Protein AF-A0A955BSG0-F1 (afdb_monomer_lite)

Radius of gyration: 12.16 Å; chains: 1; bounding box: 22×31×24 Å

Structure (mmCIF, N/CA/C/O backbone):
data_AF-A0A955BSG0-F1
#
_entry.id   AF-A0A955BSG0-F1
#
loop_
_atom_site.group_PDB
_atom_site.id
_atom_site.type_symbol
_atom_site.label_atom_id
_atom_site.label_alt_id
_atom_site.label_comp_id
_atom_site.label_asym_id
_atom_site.label_entity_id
_atom_site.label_seq_id
_atom_site.pdbx_PDB_ins_code
_atom_site.Cartn_x
_atom_site.Cartn_y
_atom_site.Cartn_z
_atom_site.occupancy
_atom_site.B_iso_or_equiv
_atom_site.auth_seq_id
_atom_site.auth_comp_id
_atom_site.auth_asym_id
_atom_site.auth_atom_id
_atom_site.pdbx_PDB_model_num
ATOM 1 N N . GLU A 1 1 ? -0.888 12.452 -1.826 1.00 69.69 1 GLU A N 1
ATOM 2 C CA . GLU A 1 1 ? 0.482 12.501 -1.302 1.00 69.69 1 GLU A CA 1
ATOM 3 C C . GLU A 1 1 ? 1.409 12.039 -2.425 1.00 69.69 1 GLU A C 1
ATOM 5 O O . GLU A 1 1 ? 1.083 11.039 -3.055 1.00 69.69 1 GLU A O 1
ATOM 10 N N . PRO A 1 2 ? 2.419 12.837 -2.812 1.00 72.44 2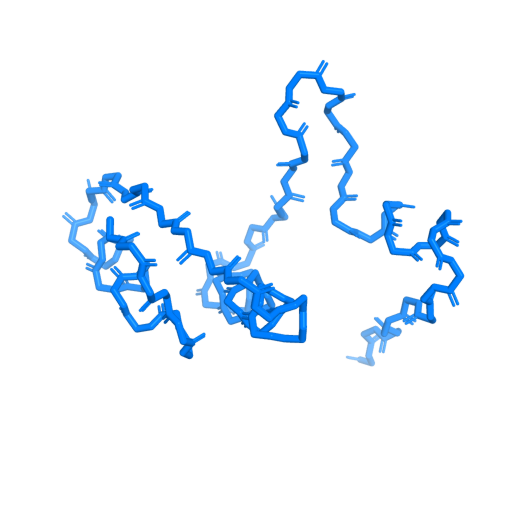 PRO A N 1
ATOM 11 C CA . PRO A 1 2 ? 3.210 12.560 -4.014 1.00 72.44 2 PRO A CA 1
ATOM 12 C C . PRO A 1 2 ? 4.451 11.674 -3.795 1.00 72.44 2 PRO A C 1
ATOM 14 O O . PRO A 1 2 ? 5.090 11.329 -4.783 1.00 72.44 2 PRO A O 1
ATOM 17 N N . PHE A 1 3 ? 4.801 11.347 -2.545 1.00 83.19 3 PHE A N 1
ATOM 18 C CA . PHE A 1 3 ? 6.002 10.596 -2.160 1.00 83.19 3 PHE A CA 1
ATOM 19 C C . PHE A 1 3 ? 5.706 9.719 -0.937 1.00 83.19 3 PHE A C 1
ATOM 21 O O . PHE A 1 3 ? 6.014 10.097 0.198 1.00 83.19 3 PHE A O 1
ATOM 28 N N . CYS A 1 4 ? 5.088 8.562 -1.179 1.00 82.88 4 CYS A N 1
ATOM 29 C CA . CYS A 1 4 ? 4.577 7.689 -0.122 1.00 82.88 4 CYS A CA 1
ATOM 30 C C . CYS A 1 4 ? 5.673 7.153 0.792 1.00 82.88 4 CYS A C 1
ATOM 32 O O . CYS A 1 4 ? 5.436 6.945 1.992 1.00 82.88 4 CYS A O 1
ATOM 34 N N . GLY A 1 5 ? 6.873 6.943 0.242 1.00 87.19 5 GLY A N 1
ATOM 35 C CA . GLY A 1 5 ? 7.998 6.359 0.945 1.00 87.19 5 GLY A CA 1
ATOM 36 C C . GLY A 1 5 ? 7.561 5.106 1.695 1.00 87.19 5 GLY A C 1
ATOM 37 O O . GLY A 1 5 ? 7.099 4.131 1.116 1.00 87.19 5 GLY A O 1
ATOM 38 N N . SER A 1 6 ? 7.657 5.142 3.024 1.00 85.88 6 SER A N 1
ATOM 39 C CA . SER A 1 6 ? 7.295 3.994 3.861 1.00 85.88 6 SER A CA 1
ATOM 40 C C . SER A 1 6 ? 5.783 3.736 4.007 1.00 85.88 6 SER A C 1
ATOM 42 O O . SER A 1 6 ? 5.41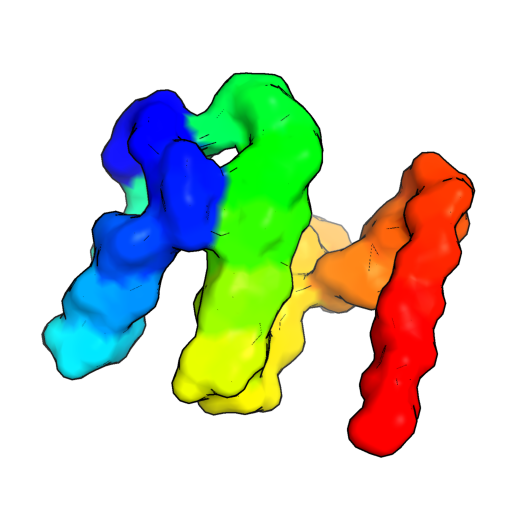6 2.747 4.632 1.00 85.88 6 SER A O 1
ATOM 44 N N . GLY A 1 7 ? 4.896 4.601 3.509 1.00 88.31 7 GLY A N 1
ATOM 45 C CA . GLY A 1 7 ? 3.438 4.436 3.608 1.00 88.31 7 GLY A CA 1
ATOM 46 C C . GLY A 1 7 ? 2.802 4.959 4.905 1.00 88.31 7 GLY A C 1
ATOM 47 O O . GLY A 1 7 ? 1.641 4.670 5.186 1.00 88.31 7 GLY A O 1
ATOM 48 N N . THR A 1 8 ? 3.515 5.749 5.717 1.00 92.69 8 THR A N 1
ATOM 49 C CA . THR A 1 8 ? 2.989 6.287 6.993 1.00 92.69 8 THR A CA 1
ATOM 50 C C . THR A 1 8 ? 1.712 7.116 6.810 1.00 92.69 8 THR A C 1
ATOM 52 O O . THR A 1 8 ? 0.776 6.979 7.598 1.00 92.69 8 THR A O 1
ATOM 55 N N . SER A 1 9 ? 1.636 7.925 5.750 1.00 93.38 9 SER A N 1
ATOM 56 C CA . SER A 1 9 ? 0.457 8.741 5.428 1.00 93.38 9 SER A CA 1
ATOM 57 C C . SER A 1 9 ? -0.787 7.886 5.143 1.00 93.38 9 SER A C 1
ATOM 59 O O . SER A 1 9 ? -1.892 8.263 5.530 1.00 93.38 9 SER A O 1
ATOM 61 N N . ILE A 1 10 ? -0.608 6.717 4.514 1.00 95.12 10 ILE A N 1
ATOM 62 C CA . ILE A 1 10 ? -1.688 5.769 4.198 1.00 95.12 10 ILE A CA 1
ATOM 63 C C . ILE A 1 10 ? -2.257 5.183 5.497 1.00 95.12 10 ILE A C 1
ATOM 65 O O . ILE A 1 10 ? -3.466 5.210 5.716 1.00 95.12 10 ILE A O 1
ATOM 69 N N . ILE A 1 11 ? -1.384 4.736 6.404 1.00 95.62 11 ILE A N 1
ATOM 70 C CA . ILE A 1 11 ? -1.789 4.189 7.709 1.00 95.62 11 ILE A CA 1
ATOM 71 C C . ILE A 1 11 ? -2.492 5.245 8.571 1.00 95.62 11 ILE A C 1
ATOM 73 O O . ILE A 1 11 ? -3.504 4.953 9.211 1.00 95.62 11 ILE A O 1
ATOM 77 N N . ALA A 1 12 ? -1.989 6.482 8.580 1.00 95.44 12 ALA A N 1
ATOM 78 C CA . ALA A 1 12 ? -2.613 7.577 9.319 1.00 95.44 12 ALA A CA 1
ATOM 79 C C . ALA A 1 12 ? -4.021 7.897 8.790 1.00 95.44 12 ALA A C 1
ATOM 81 O O . ALA A 1 12 ? -4.929 8.169 9.575 1.00 95.44 12 ALA A O 1
ATOM 82 N N . ALA A 1 13 ? -4.221 7.849 7.470 1.00 95.38 13 ALA A N 1
ATOM 83 C CA . ALA A 1 13 ? -5.535 8.044 6.870 1.00 95.38 13 ALA A CA 1
ATOM 84 C C . ALA A 1 13 ? -6.512 6.925 7.261 1.00 95.38 13 ALA A C 1
ATOM 86 O O . ALA A 1 13 ? -7.589 7.242 7.767 1.00 95.38 13 ALA A O 1
ATOM 87 N N . GLU A 1 14 ? -6.103 5.655 7.145 1.00 95.94 14 GLU A N 1
ATOM 88 C CA . GLU A 1 14 ? -6.907 4.494 7.564 1.00 95.94 14 GLU A CA 1
ATOM 89 C C . GLU A 1 14 ? -7.300 4.591 9.047 1.00 95.94 14 GLU A C 1
ATOM 91 O O . GLU A 1 14 ? -8.469 4.447 9.394 1.00 95.94 14 GLU A O 1
ATOM 96 N N . THR A 1 15 ? -6.344 4.928 9.922 1.00 96.50 15 THR A N 1
ATOM 97 C CA . THR A 1 15 ? -6.575 5.095 11.370 1.00 96.50 15 THR A CA 1
ATOM 98 C C . THR A 1 15 ? -7.616 6.177 11.669 1.00 96.50 15 THR A C 1
ATOM 100 O O . THR A 1 15 ? -8.376 6.074 12.629 1.00 96.50 15 THR A O 1
ATOM 103 N N . CYS A 1 16 ? -7.672 7.227 10.849 1.00 97.00 16 CYS A N 1
ATOM 104 C CA . CYS A 1 16 ? -8.648 8.305 10.982 1.00 97.00 16 CYS A CA 1
ATOM 105 C C . CYS A 1 16 ? -9.956 8.058 10.211 1.00 97.00 16 CYS A C 1
ATOM 107 O O . CYS A 1 16 ? -10.775 8.974 10.139 1.00 97.00 16 CYS A O 1
ATOM 109 N N . GLY A 1 17 ? -10.145 6.885 9.596 1.00 96.00 17 GLY A N 1
ATOM 110 C CA . GLY A 1 17 ? -11.312 6.597 8.758 1.00 96.00 17 GLY A CA 1
ATOM 111 C C . GLY A 1 17 ? -11.406 7.488 7.514 1.00 96.00 17 GLY A C 1
ATOM 112 O O . GLY A 1 17 ? -12.504 7.805 7.061 1.00 96.00 17 GLY A O 1
ATOM 113 N N . ARG A 1 18 ? -10.265 7.946 6.985 1.00 96.75 18 ARG A N 1
ATOM 114 C CA . ARG A 1 18 ? -10.175 8.793 5.788 1.00 96.75 18 ARG A CA 1
ATOM 115 C C . ARG A 1 18 ? -9.555 8.030 4.625 1.00 96.75 18 ARG A C 1
ATOM 117 O O . ARG A 1 18 ? -8.665 7.210 4.817 1.00 96.75 18 ARG A O 1
ATOM 124 N N . SER A 1 19 ? -9.947 8.396 3.410 1.00 92.06 19 SER A N 1
ATOM 125 C CA . SER A 1 19 ? -9.267 7.946 2.194 1.00 92.06 19 SER A CA 1
ATOM 126 C C . SER A 1 19 ? -7.983 8.747 1.959 1.00 92.06 19 SER A C 1
ATOM 128 O O . SER A 1 19 ? -7.963 9.967 2.137 1.00 92.06 19 SER A O 1
ATOM 130 N N . ALA A 1 20 ? -6.922 8.074 1.513 1.00 91.56 20 ALA A N 1
ATOM 131 C CA . ALA A 1 20 ? -5.698 8.699 1.021 1.00 91.56 20 ALA A CA 1
ATOM 132 C C . ALA A 1 20 ? -5.425 8.271 -0.421 1.00 91.56 20 ALA A C 1
ATOM 134 O O . ALA A 1 20 ? -5.613 7.113 -0.777 1.00 91.56 20 ALA A O 1
ATOM 135 N N . LEU A 1 21 ? -4.935 9.210 -1.229 1.00 93.06 21 LEU A N 1
ATOM 136 C CA . LEU A 1 21 ? -4.345 8.933 -2.536 1.00 93.06 21 LEU A CA 1
ATOM 137 C C . LEU A 1 21 ? -2.847 9.185 -2.420 1.00 93.06 21 LEU A C 1
ATOM 139 O O . LEU A 1 21 ? -2.441 10.276 -2.006 1.00 93.06 21 LEU A O 1
ATOM 143 N N . ALA A 1 22 ? -2.042 8.185 -2.750 1.00 92.38 22 ALA A N 1
ATOM 144 C CA . ALA A 1 22 ? -0.598 8.213 -2.601 1.00 92.38 22 ALA A CA 1
ATOM 145 C C . ALA A 1 22 ? 0.083 7.797 -3.908 1.00 92.38 22 ALA A C 1
ATOM 147 O O . ALA A 1 22 ? -0.445 6.964 -4.640 1.00 92.38 22 ALA A O 1
ATOM 148 N N . MET A 1 23 ? 1.239 8.388 -4.193 1.00 94.06 23 MET A N 1
ATOM 149 C CA . MET A 1 23 ? 2.080 8.054 -5.339 1.00 94.06 23 MET A CA 1
ATOM 150 C C . MET A 1 23 ? 3.508 7.814 -4.858 1.00 94.06 23 MET A C 1
ATOM 152 O O . MET A 1 23 ? 3.959 8.431 -3.895 1.00 94.06 23 MET A O 1
ATOM 156 N N . GLU A 1 24 ? 4.206 6.903 -5.523 1.00 93.25 24 GLU A N 1
ATOM 157 C CA . GLU A 1 24 ? 5.610 6.601 -5.271 1.00 93.25 24 GLU A CA 1
ATOM 158 C C . GLU A 1 24 ? 6.266 6.186 -6.590 1.00 93.25 24 GLU A C 1
ATOM 160 O O . GLU A 1 24 ? 5.636 5.530 -7.422 1.00 93.25 24 GLU A O 1
ATOM 165 N N . LEU A 1 25 ? 7.507 6.624 -6.799 1.00 93.25 25 LEU A N 1
ATOM 166 C CA . LEU A 1 25 ? 8.254 6.376 -8.026 1.00 93.25 25 LEU A CA 1
ATOM 167 C C . LEU A 1 25 ? 9.047 5.074 -7.944 1.00 93.25 25 LEU A C 1
ATOM 169 O O . LEU A 1 25 ? 9.163 4.375 -8.948 1.00 93.25 25 LEU A O 1
ATOM 173 N N . ASP A 1 26 ? 9.609 4.765 -6.774 1.00 91.94 26 ASP A N 1
ATOM 174 C CA . ASP A 1 26 ? 10.376 3.538 -6.579 1.00 91.94 26 ASP A CA 1
ATOM 175 C C . ASP A 1 26 ? 9.424 2.341 -6.383 1.00 91.94 26 ASP A C 1
ATOM 177 O O . ASP A 1 26 ? 8.709 2.284 -5.373 1.00 91.94 26 ASP A O 1
ATOM 181 N N . PRO A 1 27 ? 9.423 1.350 -7.297 1.00 91.12 27 PRO A N 1
ATOM 182 C CA . PRO A 1 27 ? 8.561 0.176 -7.187 1.00 91.12 27 PRO A CA 1
ATOM 183 C C . PRO A 1 27 ? 8.726 -0.581 -5.863 1.00 91.12 27 PRO A C 1
ATOM 185 O O . PRO A 1 27 ? 7.749 -1.103 -5.333 1.00 91.12 27 PRO A O 1
ATOM 188 N N . ALA A 1 28 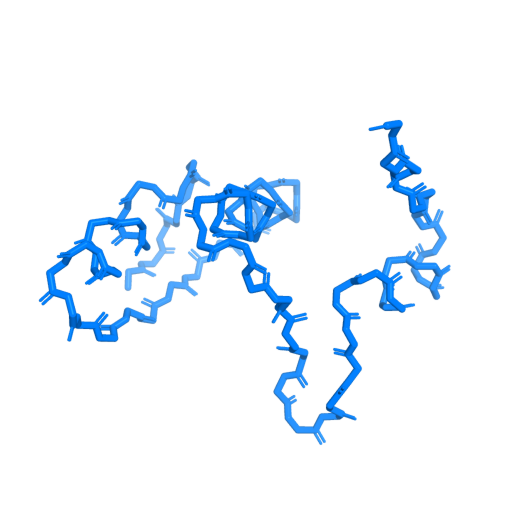? 9.930 -0.606 -5.284 1.00 90.69 28 ALA A N 1
ATOM 189 C CA . ALA A 1 28 ? 10.156 -1.281 -4.011 1.00 90.69 28 ALA A CA 1
ATOM 190 C C . ALA A 1 28 ? 9.439 -0.568 -2.852 1.00 90.69 28 ALA A C 1
ATOM 192 O O . ALA A 1 28 ? 8.928 -1.222 -1.941 1.00 90.69 28 ALA A O 1
ATOM 193 N N . PHE A 1 29 ? 9.359 0.765 -2.883 1.00 92.38 29 PHE A N 1
ATOM 194 C CA . PHE A 1 29 ? 8.620 1.527 -1.876 1.00 92.38 29 PHE A CA 1
ATOM 195 C C . PHE A 1 29 ? 7.103 1.476 -2.094 1.00 92.38 29 PHE A C 1
ATOM 197 O O . PHE A 1 29 ? 6.360 1.479 -1.109 1.00 92.38 29 PHE A O 1
ATOM 204 N N . VAL A 1 30 ? 6.634 1.320 -3.340 1.00 94.25 30 VAL A N 1
ATOM 205 C CA . VAL A 1 30 ? 5.226 0.981 -3.624 1.00 94.25 30 VAL A CA 1
ATOM 206 C C . VAL A 1 30 ? 4.851 -0.327 -2.920 1.00 94.25 30 VAL A C 1
ATOM 208 O O . VAL A 1 30 ? 3.884 -0.354 -2.154 1.00 94.25 30 VAL A O 1
ATOM 211 N N . ASP A 1 31 ? 5.654 -1.381 -3.096 1.00 94.38 31 ASP A N 1
ATOM 212 C CA . ASP A 1 31 ? 5.420 -2.683 -2.461 1.00 94.38 31 ASP A CA 1
ATOM 213 C C . ASP A 1 31 ? 5.420 -2.579 -0.929 1.00 94.38 31 ASP A C 1
ATOM 215 O O . ASP A 1 31 ? 4.561 -3.156 -0.259 1.00 94.38 31 ASP A O 1
ATOM 219 N N . VAL A 1 32 ? 6.347 -1.805 -0.351 1.00 94.69 32 VAL A N 1
ATOM 220 C CA . VAL A 1 32 ? 6.393 -1.551 1.100 1.00 94.69 32 VAL A CA 1
ATOM 221 C C . VAL A 1 32 ? 5.106 -0.892 1.593 1.00 94.69 32 VAL A C 1
ATOM 223 O O . VAL A 1 32 ? 4.563 -1.320 2.615 1.00 94.69 32 VAL A O 1
ATOM 226 N N . GLY A 1 33 ? 4.613 0.129 0.887 1.00 95.19 33 GLY A N 1
ATOM 227 C CA . GLY A 1 33 ? 3.373 0.820 1.235 1.00 95.19 33 GLY A CA 1
ATOM 228 C C . GLY A 1 33 ? 2.168 -0.122 1.228 1.00 95.19 33 GLY A C 1
ATOM 229 O O . GLY A 1 33 ? 1.423 -0.171 2.212 1.00 95.19 33 GLY A O 1
ATOM 230 N N . VAL A 1 34 ? 2.024 -0.922 0.165 1.00 95.88 34 VAL A N 1
ATOM 231 C CA . VAL A 1 34 ? 0.943 -1.911 0.032 1.00 95.88 34 VAL A CA 1
ATOM 232 C C . VAL A 1 34 ? 1.023 -2.958 1.142 1.00 95.88 34 VAL A C 1
ATOM 234 O O . VAL A 1 34 ? 0.053 -3.161 1.872 1.00 95.88 34 VAL A O 1
ATOM 237 N N . LEU A 1 35 ? 2.189 -3.581 1.337 1.00 95.81 35 LEU A N 1
ATOM 238 C CA . LEU A 1 35 ? 2.371 -4.634 2.338 1.00 95.81 35 LEU A CA 1
ATOM 239 C C . LEU A 1 35 ? 2.137 -4.128 3.768 1.00 95.81 35 LEU A C 1
ATOM 241 O O . LEU A 1 35 ? 1.517 -4.836 4.562 1.00 95.81 35 LEU A O 1
ATOM 245 N N . ARG A 1 36 ? 2.579 -2.907 4.106 1.00 96.25 36 ARG A N 1
ATOM 246 C CA . ARG A 1 36 ? 2.291 -2.304 5.421 1.00 96.25 36 ARG A CA 1
ATOM 247 C C . ARG A 1 36 ? 0.802 -2.080 5.630 1.00 96.25 36 ARG A C 1
ATOM 249 O O . ARG A 1 36 ? 0.313 -2.370 6.719 1.00 96.25 36 ARG A O 1
ATOM 256 N N . TRP A 1 37 ? 0.088 -1.562 4.631 1.00 96.75 37 TRP A N 1
ATOM 257 C CA . TRP A 1 37 ? -1.352 -1.335 4.755 1.00 96.75 37 TRP A CA 1
ATOM 258 C C . TRP A 1 37 ? -2.130 -2.648 4.890 1.00 96.75 37 TRP A C 1
ATOM 260 O O . TRP A 1 37 ? -2.971 -2.756 5.784 1.00 96.75 37 TRP A O 1
ATOM 270 N N . GLN A 1 38 ? -1.802 -3.672 4.094 1.00 97.50 38 GLN A N 1
ATOM 271 C CA . GLN A 1 38 ? -2.426 -4.993 4.228 1.00 97.50 38 GLN A CA 1
ATOM 272 C C . GLN A 1 38 ? -2.158 -5.601 5.611 1.00 97.50 38 GLN A C 1
ATOM 274 O O . GLN A 1 38 ? -3.080 -6.077 6.263 1.00 97.50 38 GLN A O 1
ATOM 279 N N . ALA A 1 39 ? -0.916 -5.532 6.105 1.00 97.06 39 ALA A N 1
ATOM 280 C CA . ALA A 1 39 ? -0.566 -6.043 7.431 1.00 97.06 39 ALA A CA 1
ATOM 281 C C . ALA A 1 39 ? -1.282 -5.293 8.568 1.00 97.06 39 ALA A C 1
ATOM 283 O O . ALA A 1 39 ? -1.659 -5.901 9.565 1.00 97.06 39 ALA A O 1
ATOM 284 N N . PHE A 1 40 ? -1.474 -3.979 8.425 1.00 96.81 40 PHE A N 1
ATOM 285 C CA . PHE A 1 40 ? -2.166 -3.158 9.419 1.00 96.81 40 PHE A CA 1
ATOM 286 C C . PHE A 1 40 ? -3.678 -3.414 9.453 1.00 96.81 40 PHE A C 1
ATOM 288 O O . PHE A 1 40 ? -4.276 -3.429 10.524 1.00 96.81 40 PHE A O 1
ATOM 295 N N . THR A 1 41 ? -4.301 -3.599 8.289 1.00 96.44 41 THR A N 1
ATOM 296 C CA . THR A 1 41 ? -5.765 -3.691 8.165 1.00 96.44 41 THR A CA 1
ATOM 297 C C . THR A 1 41 ? -6.304 -5.115 8.103 1.00 96.44 41 THR A C 1
ATOM 299 O O . THR A 1 41 ? -7.495 -5.320 8.329 1.00 96.44 41 THR A O 1
ATOM 302 N N . GLY A 1 42 ? -5.465 -6.086 7.737 1.00 96.81 42 GLY A N 1
ATOM 303 C CA . GLY A 1 42 ? -5.883 -7.436 7.357 1.00 96.81 42 GLY A CA 1
ATOM 304 C C . GLY A 1 42 ? -6.621 -7.508 6.014 1.00 96.81 42 GLY A C 1
ATOM 305 O O . GLY A 1 42 ? -7.118 -8.573 5.657 1.00 96.81 42 GLY A O 1
ATOM 306 N N . LYS A 1 43 ? -6.727 -6.395 5.277 1.00 96.06 43 LYS A N 1
ATOM 307 C CA . LYS A 1 43 ? -7.381 -6.342 3.967 1.00 96.06 43 LYS A CA 1
ATOM 308 C C . LYS A 1 43 ? -6.400 -6.725 2.865 1.00 96.06 43 LYS A C 1
ATOM 310 O O . LYS A 1 43 ? -5.187 -6.577 3.006 1.00 96.06 43 LYS A O 1
ATOM 315 N N . GLU A 1 44 ? -6.951 -7.164 1.744 1.00 97.25 44 GLU A N 1
ATOM 316 C CA . GLU A 1 44 ? -6.200 -7.427 0.522 1.00 97.25 44 GLU A CA 1
ATOM 317 C C . GLU A 1 44 ? -6.272 -6.208 -0.407 1.00 97.25 44 GLU A C 1
ATOM 319 O O . GLU A 1 44 ? -7.339 -5.621 -0.606 1.00 97.25 44 GLU A O 1
ATOM 324 N N . ALA A 1 45 ? -5.122 -5.788 -0.932 1.00 96.88 45 ALA A N 1
ATOM 325 C CA . ALA A 1 45 ? -5.027 -4.696 -1.885 1.00 96.88 45 ALA A CA 1
ATOM 326 C C . ALA A 1 45 ? -5.366 -5.203 -3.287 1.00 96.88 45 ALA A C 1
ATOM 328 O O . ALA A 1 45 ? -4.855 -6.236 -3.722 1.00 96.88 45 ALA A O 1
ATOM 329 N N . MET A 1 46 ? -6.196 -4.434 -3.988 1.00 97.12 46 MET A N 1
ATOM 330 C CA . MET A 1 46 ? -6.695 -4.759 -5.321 1.00 97.12 46 MET A CA 1
ATOM 331 C C . MET A 1 46 ? -6.186 -3.741 -6.332 1.00 97.12 46 MET A C 1
ATOM 333 O O . MET A 1 46 ? -6.134 -2.542 -6.039 1.00 97.12 46 MET A O 1
ATOM 337 N N . LEU A 1 47 ? -5.822 -4.210 -7.522 1.00 95.44 47 LEU A N 1
ATOM 338 C CA . LEU A 1 47 ? -5.476 -3.345 -8.636 1.00 95.44 47 LEU A CA 1
ATOM 339 C C . LEU A 1 47 ? -6.767 -2.779 -9.253 1.00 95.44 47 LEU A C 1
ATOM 341 O O . LEU A 1 47 ? -7.679 -3.498 -9.664 1.00 95.44 47 LEU A O 1
ATOM 345 N N . ASP A 1 48 ? -6.872 -1.450 -9.234 1.00 93.62 48 ASP A N 1
ATOM 346 C CA . ASP A 1 48 ? -8.065 -0.742 -9.692 1.00 93.62 48 ASP A CA 1
ATOM 347 C C . ASP A 1 48 ? -8.318 -0.986 -11.190 1.00 93.62 48 ASP A C 1
ATOM 349 O O . ASP A 1 48 ? -7.390 -1.020 -12.001 1.00 93.62 48 ASP A O 1
ATOM 353 N N . GLY A 1 49 ? -9.584 -1.182 -11.558 1.00 93.94 49 GLY A N 1
ATOM 354 C CA . GLY A 1 49 ? -10.019 -1.481 -12.927 1.00 93.94 49 GLY A CA 1
ATOM 355 C C . GLY A 1 49 ? -9.852 -2.934 -13.395 1.00 93.94 49 GLY A C 1
ATOM 356 O O . GLY A 1 49 ? -10.584 -3.338 -14.298 1.00 93.94 49 GLY A O 1
ATOM 357 N N . ASP A 1 50 ? -8.962 -3.729 -12.793 1.00 89.00 50 ASP A N 1
ATOM 358 C CA . ASP A 1 50 ? -8.783 -5.148 -13.148 1.00 89.00 50 ASP A CA 1
ATOM 359 C C . ASP A 1 50 ? -9.250 -6.134 -12.061 1.00 89.00 50 ASP A C 1
ATOM 361 O O . ASP A 1 50 ? -9.566 -7.282 -12.376 1.00 89.00 50 ASP A O 1
ATOM 365 N N . GLY A 1 51 ? -9.349 -5.676 -10.807 1.00 93.38 51 GLY A N 1
ATOM 366 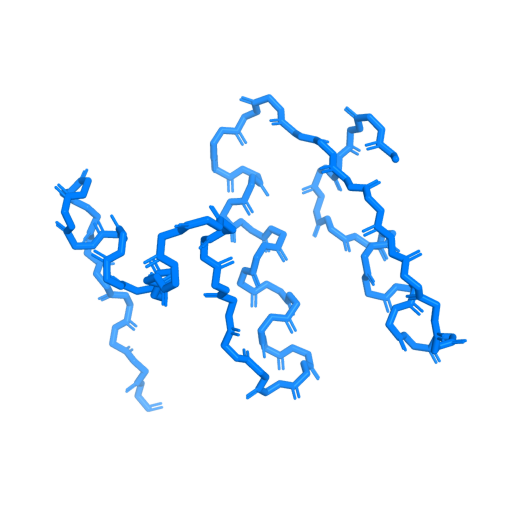C CA . GLY A 1 51 ? -9.850 -6.446 -9.669 1.00 93.38 51 GLY A CA 1
ATOM 367 C C . GLY A 1 51 ? -8.913 -7.538 -9.150 1.00 93.38 51 GLY A C 1
ATOM 368 O O . GLY A 1 51 ? -9.309 -8.269 -8.245 1.00 93.38 51 GLY A O 1
ATOM 369 N N . ARG A 1 52 ? -7.700 -7.664 -9.690 1.00 96.56 52 ARG A N 1
ATOM 370 C CA . ARG A 1 52 ? -6.720 -8.657 -9.249 1.00 96.56 52 ARG A CA 1
ATOM 371 C C . ARG A 1 52 ? -6.080 -8.236 -7.942 1.00 96.56 52 ARG A C 1
ATOM 373 O O . ARG A 1 52 ? -5.828 -7.050 -7.711 1.00 96.56 52 ARG A O 1
ATOM 380 N N . SER A 1 53 ? -5.756 -9.210 -7.106 1.00 97.31 53 SER A N 1
ATOM 381 C CA . SER A 1 53 ? -5.064 -8.933 -5.858 1.00 97.31 53 SER A CA 1
ATOM 382 C C . SER A 1 53 ? -3.593 -8.599 -6.084 1.00 97.31 53 SER A C 1
ATOM 384 O O . SER A 1 53 ? -2.967 -8.979 -7.080 1.00 97.31 53 SER A O 1
ATOM 386 N N . PHE A 1 54 ? -2.997 -7.916 -5.108 1.00 96.06 54 PHE A N 1
ATOM 387 C CA . PHE A 1 54 ? -1.566 -7.629 -5.112 1.00 96.06 54 PHE A CA 1
ATOM 388 C C . PHE A 1 54 ? -0.716 -8.906 -5.251 1.00 96.06 54 PHE A C 1
ATOM 390 O O . PHE A 1 54 ? 0.320 -8.890 -5.915 1.00 96.06 54 PHE A O 1
ATOM 397 N N . ALA A 1 55 ? -1.171 -10.030 -4.684 1.00 95.50 55 ALA A N 1
ATOM 398 C CA . ALA A 1 55 ? -0.489 -11.315 -4.808 1.00 95.50 55 ALA A CA 1
ATOM 399 C C . ALA A 1 55 ? -0.549 -11.878 -6.239 1.00 95.50 55 ALA A C 1
ATOM 401 O O . ALA A 1 55 ? 0.466 -12.363 -6.742 1.00 95.50 55 ALA A O 1
ATOM 402 N N . GLU A 1 56 ? -1.697 -11.783 -6.914 1.00 95.50 56 GLU A N 1
ATOM 403 C CA . GLU A 1 56 ? -1.856 -12.230 -8.306 1.00 95.50 56 GLU A CA 1
ATOM 404 C C . GLU A 1 56 ? -0.963 -11.425 -9.259 1.00 95.50 56 GLU A C 1
ATOM 406 O O . GLU A 1 56 ? -0.248 -11.996 -10.088 1.00 95.50 56 GLU A O 1
ATOM 411 N N . VAL A 1 57 ? -0.935 -10.100 -9.088 1.00 94.75 57 VAL A N 1
ATOM 412 C CA . VAL A 1 57 ? -0.087 -9.200 -9.884 1.00 94.75 57 VAL A CA 1
ATOM 413 C C . VAL A 1 57 ? 1.401 -9.464 -9.627 1.00 94.75 57 VAL A C 1
ATOM 415 O O . VAL A 1 57 ? 2.207 -9.420 -10.560 1.00 94.75 57 VAL A O 1
ATOM 418 N N . ALA A 1 58 ? 1.789 -9.769 -8.383 1.00 92.25 58 ALA A N 1
ATOM 419 C CA . ALA A 1 58 ? 3.172 -10.102 -8.051 1.00 92.25 58 ALA A CA 1
ATOM 420 C C . ALA A 1 58 ? 3.655 -11.360 -8.792 1.00 92.25 58 ALA A C 1
ATOM 422 O O . ALA A 1 58 ? 4.757 -11.347 -9.340 1.00 92.25 58 ALA A O 1
ATOM 423 N N . VAL A 1 59 ? 2.827 -12.411 -8.863 1.00 91.56 59 VAL A N 1
ATOM 424 C CA . VAL A 1 59 ? 3.153 -13.655 -9.586 1.00 91.56 59 VAL A CA 1
ATOM 425 C C . VAL A 1 59 ? 3.373 -13.390 -11.075 1.00 91.56 59 VAL A C 1
ATOM 427 O O . VAL A 1 59 ? 4.368 -13.849 -11.636 1.00 91.56 59 VAL A O 1
ATOM 430 N N . GLU A 1 60 ? 2.490 -12.619 -11.714 1.00 89.56 60 GLU A N 1
ATOM 431 C CA . GLU A 1 60 ? 2.606 -12.277 -13.138 1.00 89.56 60 GLU A CA 1
ATOM 432 C C . GLU A 1 60 ? 3.894 -11.500 -13.444 1.00 89.56 60 GLU A C 1
ATOM 434 O O . GLU A 1 60 ? 4.582 -11.780 -14.425 1.00 89.56 60 GLU A O 1
ATOM 439 N N . ARG A 1 61 ? 4.260 -10.548 -12.578 1.00 88.50 61 ARG A N 1
ATOM 440 C CA . ARG A 1 61 ? 5.462 -9.715 -12.744 1.00 88.50 61 ARG A CA 1
ATOM 441 C C . ARG A 1 61 ? 6.767 -10.448 -12.401 1.00 88.50 61 ARG A C 1
ATOM 443 O O . ARG A 1 61 ? 7.827 -9.827 -12.377 1.00 88.50 61 ARG A O 1
ATOM 450 N N . GLY A 1 62 ? 6.709 -11.757 -12.139 1.00 81.56 62 GLY A N 1
ATOM 451 C CA . GLY A 1 62 ? 7.865 -12.583 -11.784 1.00 81.56 62 GLY A CA 1
ATOM 452 C C . GLY A 1 62 ? 8.334 -12.409 -10.335 1.00 81.56 62 GLY A C 1
ATOM 453 O O . GLY A 1 62 ? 9.403 -12.901 -9.967 1.00 81.56 62 GLY A O 1
ATOM 454 N N . GLY A 1 63 ? 7.550 -11.725 -9.500 1.00 68.81 63 GLY A N 1
ATOM 455 C CA . GLY A 1 63 ? 7.775 -11.624 -8.066 1.00 68.81 63 GLY A CA 1
ATOM 456 C C . GLY A 1 63 ? 7.421 -12.936 -7.368 1.00 68.81 63 GLY A C 1
ATOM 457 O O . GLY A 1 63 ? 6.393 -13.557 -7.637 1.00 68.81 63 GLY A O 1
ATOM 458 N N . LYS A 1 64 ? 8.261 -13.380 -6.428 1.00 55.00 64 LYS A N 1
ATOM 459 C CA . LYS A 1 64 ? 7.872 -14.474 -5.531 1.00 55.00 64 LYS A CA 1
ATOM 460 C C . LYS A 1 64 ? 6.794 -13.951 -4.584 1.00 55.00 64 LYS A C 1
ATOM 462 O O . LYS A 1 64 ? 7.089 -13.082 -3.766 1.00 55.00 64 LYS A O 1
ATOM 467 N N . ALA A 1 65 ? 5.580 -14.498 -4.658 1.00 53.84 65 ALA A N 1
ATOM 468 C CA . ALA A 1 65 ? 4.584 -14.305 -3.610 1.00 53.84 65 ALA A CA 1
ATOM 469 C C . ALA A 1 65 ? 5.226 -14.680 -2.265 1.00 53.84 65 ALA A C 1
ATOM 471 O O . ALA A 1 65 ? 5.743 -15.793 -2.111 1.00 53.84 65 ALA A O 1
ATOM 472 N N . LYS A 1 66 ? 5.267 -13.751 -1.301 1.00 50.62 66 LYS A N 1
ATOM 473 C CA . LYS A 1 66 ? 5.690 -14.110 0.054 1.00 50.62 66 LYS A CA 1
ATOM 474 C C . LYS A 1 66 ? 4.629 -15.048 0.618 1.00 50.62 66 LYS A C 1
ATOM 476 O O . LYS A 1 66 ? 3.522 -14.616 0.911 1.00 50.62 66 LYS A O 1
ATOM 481 N N . ALA A 1 67 ? 4.985 -16.324 0.738 1.00 42.62 67 ALA A N 1
ATOM 482 C CA . ALA A 1 67 ? 4.207 -17.293 1.487 1.00 42.62 67 ALA A CA 1
ATOM 483 C C . ALA A 1 67 ? 4.094 -16.800 2.934 1.00 42.62 67 ALA A C 1
ATOM 485 O O . ALA A 1 67 ? 5.103 -16.615 3.617 1.00 42.62 67 ALA A O 1
ATOM 486 N N . THR A 1 68 ? 2.869 -16.544 3.372 1.00 43.78 68 THR A N 1
ATOM 487 C CA . THR A 1 68 ? 2.539 -16.311 4.774 1.00 43.78 68 THR A CA 1
ATOM 488 C C . THR A 1 68 ? 2.751 -17.635 5.516 1.00 43.78 68 THR A C 1
ATOM 490 O O . THR A 1 68 ? 2.143 -18.639 5.143 1.00 43.78 68 THR A O 1
ATOM 493 N N . SER A 1 69 ? 3.669 -17.664 6.489 1.00 37.03 69 SER A N 1
ATOM 494 C CA . SER A 1 69 ? 3.743 -18.729 7.506 1.00 37.03 69 SER A CA 1
ATOM 495 C C . SER A 1 69 ? 2.710 -18.504 8.597 1.00 37.03 69 SER A C 1
ATOM 497 O O . SER A 1 69 ? 2.409 -17.319 8.866 1.00 37.03 69 SER A O 1
#

Secondary structure (DSSP, 8-state):
----TTSHHHHHHHHTT-------SSHHHHHHHHHHHHHHH-PPPB-TTT--BHHHHHHHTT-------

pLDDT: mean 88.5, std 14.17, range [37.03, 97.5]

Sequence (69 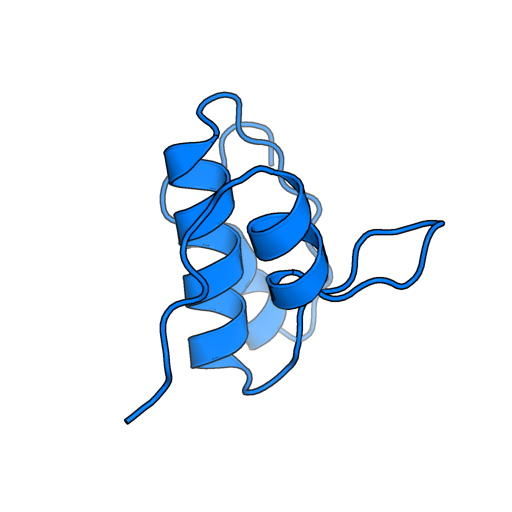aa):
EPFCGSGTSIIAAETCGRSALAMELDPAFVDVGVLRWQAFTGKEAMLDGDGRSFAEVAVERGGKAKATS

Foldseek 3Di:
DEDCQQQPVVVVQVVVVHDDDYHHDDVVSVVNNQVVVCVNPVDFDADPPPRDTPQVVCVVVVHDR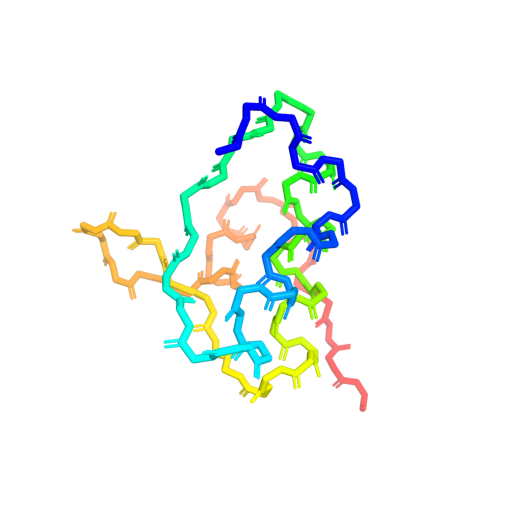PDDD